Protein AF-A0A949R5H6-F1 (afdb_monomer_lite)

Secondary structure (DSSP, 8-state):
--TTSHHHHHSSSSSS-S---------PPPPPHHHHHHHHHHHHHHHHHHHT--HHHHHHHHHHHHHHHHHHHHHHHHHHHHHHHHHH-----HHHHHHHHHHHHHHHHHHHHHHHHHHHHHHHHHHHHHHHHHHHHHHHHHHHHHHHHHHHHSSPPPPPP-

pLDDT: mean 82.61, std 17.75, range [43.5, 98.19]

Radius of gyration: 25.5 Å; chains: 1; bounding box: 58×50×83 Å

Foldseek 3Di:
DDPVVVVVVVVVVPVVPPPPDPPPPPDDDPDDPVVVVVLVVVLLVLLCVQLVDDPQLCVQLVVLVVVLVVVVVVLVVVVVVLVVVVVVDDDDDPVRVVVSVVVVVVSVVVNVVSVVVSLVVNCVRRNNVSSVSSVVSVVVSVVVVVVVVVVVVPDDDDDDDD

Structure (mmCIF, N/CA/C/O backbone):
data_AF-A0A949R5H6-F1
#
_entry.id   AF-A0A949R5H6-F1
#
loop_
_atom_site.group_PDB
_atom_site.id
_atom_site.type_symbol
_atom_site.label_atom_id
_atom_site.label_alt_id
_atom_site.label_comp_id
_atom_site.label_asym_id
_atom_site.label_entity_id
_atom_site.label_seq_id
_atom_site.pdbx_PDB_ins_code
_atom_site.Cartn_x
_atom_site.Cartn_y
_atom_site.Cartn_z
_atom_site.occupancy
_atom_site.B_iso_or_equiv
_atom_site.auth_seq_id
_atom_site.auth_comp_id
_atom_site.auth_asym_id
_atom_site.auth_atom_id
_atom_site.pdbx_PDB_model_num
ATOM 1 N N . MET A 1 1 ? -8.964 -41.392 -64.003 1.00 54.06 1 MET A N 1
ATOM 2 C CA . MET A 1 1 ? -8.488 -40.647 -62.817 1.00 54.06 1 MET A CA 1
ATOM 3 C C . MET A 1 1 ? -7.766 -39.414 -63.314 1.00 54.06 1 MET A C 1
ATOM 5 O O . MET A 1 1 ? -6.708 -39.536 -63.915 1.00 54.06 1 MET A O 1
ATOM 9 N N . SER A 1 2 ? -8.435 -38.266 -63.223 1.00 49.00 2 SER A N 1
ATOM 10 C CA . SER A 1 2 ? -8.080 -37.053 -63.957 1.00 49.00 2 SER A CA 1
ATOM 11 C C . SER A 1 2 ? -7.363 -36.077 -63.031 1.00 49.00 2 SER A C 1
ATOM 13 O O . SER A 1 2 ? -7.812 -35.823 -61.919 1.00 49.00 2 SER A O 1
ATOM 15 N N . THR A 1 3 ? -6.299 -35.455 -63.527 1.00 51.00 3 THR A N 1
ATOM 16 C CA . THR A 1 3 ? -5.466 -34.417 -62.882 1.00 51.00 3 THR A CA 1
ATOM 17 C C . THR A 1 3 ? -6.221 -33.156 -62.419 1.00 51.00 3 THR A C 1
ATOM 19 O O . THR A 1 3 ? -5.614 -32.221 -61.907 1.00 51.00 3 THR A O 1
ATOM 22 N N . ARG A 1 4 ? -7.553 -33.124 -62.557 1.00 52.47 4 ARG A N 1
ATOM 23 C CA . ARG A 1 4 ? -8.448 -32.044 -62.122 1.00 52.47 4 ARG A CA 1
ATOM 24 C C . ARG A 1 4 ? -8.943 -32.195 -60.679 1.00 52.47 4 ARG A C 1
ATOM 26 O O . ARG A 1 4 ? -9.274 -31.183 -60.069 1.00 52.47 4 ARG A O 1
ATOM 33 N N . ASP A 1 5 ? -8.920 -33.401 -60.110 1.00 48.94 5 ASP A N 1
ATOM 34 C CA . ASP A 1 5 ? -9.360 -33.624 -58.721 1.00 48.94 5 ASP A CA 1
ATOM 35 C C . ASP A 1 5 ? -8.254 -33.330 -57.692 1.00 48.94 5 ASP A C 1
ATOM 37 O O . ASP A 1 5 ? -8.535 -32.960 -56.554 1.00 48.94 5 ASP A O 1
ATOM 41 N N . LEU A 1 6 ? -6.984 -33.366 -58.112 1.00 49.16 6 LEU A N 1
ATOM 42 C CA . LEU A 1 6 ? -5.840 -33.052 -57.247 1.00 49.16 6 LEU A CA 1
ATOM 43 C C . LEU A 1 6 ? -5.677 -31.538 -56.994 1.00 49.16 6 LEU A C 1
ATOM 45 O O . LEU A 1 6 ? -5.126 -31.136 -55.969 1.00 49.16 6 LEU A O 1
ATOM 49 N N . LEU A 1 7 ? -6.202 -30.693 -57.893 1.00 46.03 7 LEU A N 1
ATOM 50 C CA . LEU A 1 7 ? -6.157 -29.229 -57.770 1.00 46.03 7 LEU A CA 1
ATOM 51 C C . LEU A 1 7 ? -7.286 -28.656 -56.891 1.00 46.03 7 LEU A C 1
ATOM 53 O O . LEU A 1 7 ? -7.182 -27.539 -56.390 1.00 46.03 7 LEU A O 1
ATOM 57 N N . ARG A 1 8 ? -8.371 -29.416 -56.680 1.00 43.78 8 ARG A N 1
ATOM 58 C CA . ARG A 1 8 ? -9.487 -29.017 -55.804 1.00 43.78 8 ARG A CA 1
ATOM 59 C C . ARG A 1 8 ? -9.222 -29.300 -54.328 1.00 43.78 8 ARG A C 1
ATOM 61 O O . ARG A 1 8 ? -9.774 -28.613 -53.476 1.00 43.78 8 ARG A O 1
ATOM 68 N N . HIS A 1 9 ? -8.371 -30.274 -54.015 1.00 45.91 9 HIS A N 1
ATOM 69 C CA . HIS A 1 9 ? -8.014 -30.608 -52.630 1.00 45.91 9 HIS A CA 1
ATOM 70 C C . HIS A 1 9 ? -6.762 -29.880 -52.131 1.00 45.91 9 HIS A C 1
ATOM 72 O O . HIS A 1 9 ? -6.572 -29.758 -50.927 1.00 45.91 9 HIS A O 1
ATOM 78 N N . THR A 1 10 ? -5.954 -29.309 -53.027 1.00 47.34 10 THR A N 1
ATOM 79 C CA . THR A 1 10 ? -4.807 -28.462 -52.655 1.00 47.34 10 THR A CA 1
ATOM 80 C C . THR A 1 10 ? -5.204 -27.030 -52.283 1.00 47.34 10 THR A C 1
ATOM 82 O O . THR A 1 10 ? -4.502 -26.401 -51.500 1.00 47.34 10 THR A O 1
ATOM 85 N N . PHE A 1 11 ? -6.363 -26.527 -52.729 1.00 44.41 11 PHE A N 1
ATOM 86 C CA . PHE A 1 11 ? -6.882 -25.220 -52.287 1.00 44.41 11 PHE A CA 1
ATOM 87 C C . PHE A 1 11 ? -7.686 -25.265 -50.976 1.00 44.41 11 PHE A C 1
ATOM 89 O O . PHE A 1 11 ? -7.936 -24.222 -50.376 1.00 44.41 11 PHE A O 1
ATOM 96 N N . LEU A 1 12 ? -8.058 -26.457 -50.494 1.00 45.31 12 LEU A N 1
ATOM 97 C CA . LEU A 1 12 ? -8.816 -26.621 -49.247 1.00 45.31 12 LEU A CA 1
ATOM 98 C C . LEU A 1 12 ? -7.919 -26.754 -48.000 1.00 45.31 12 LEU A C 1
ATOM 100 O O . LEU A 1 12 ? -8.429 -26.810 -46.887 1.00 45.31 12 LEU A O 1
ATOM 104 N N . CYS A 1 13 ? -6.592 -26.748 -48.163 1.00 43.50 13 CYS A N 1
ATOM 105 C CA . CYS A 1 13 ? -5.641 -26.772 -47.045 1.00 43.50 13 CYS A CA 1
ATOM 106 C C . CYS A 1 13 ? -5.056 -25.391 -46.690 1.00 43.50 13 CYS A C 1
ATOM 108 O O . CYS A 1 13 ? -4.376 -25.275 -45.677 1.00 43.50 13 CYS A O 1
ATOM 110 N N . CYS A 1 14 ? -5.348 -24.334 -47.459 1.00 44.72 14 CYS A N 1
ATOM 111 C CA . CYS A 1 14 ? -4.809 -22.986 -47.206 1.00 44.72 14 CYS A CA 1
ATOM 112 C C . CYS A 1 14 ? -5.807 -21.993 -46.582 1.00 44.72 14 CYS A C 1
ATOM 114 O O . CYS A 1 14 ? -5.414 -20.883 -46.240 1.00 44.72 14 CYS A O 1
ATOM 116 N N . ALA A 1 15 ? -7.074 -22.366 -46.373 1.00 45.50 15 ALA A N 1
ATOM 117 C CA . ALA A 1 15 ? -8.060 -21.500 -45.705 1.00 45.50 15 ALA A CA 1
ATOM 118 C C . ALA A 1 15 ? -8.255 -21.817 -44.206 1.00 45.50 15 ALA A C 1
ATOM 120 O O . ALA A 1 15 ? -9.056 -21.174 -43.536 1.00 45.50 15 ALA A O 1
ATOM 121 N N . LEU A 1 16 ? -7.500 -22.781 -43.670 1.00 49.28 16 LEU A N 1
ATOM 122 C CA . LEU A 1 16 ? -7.437 -23.131 -42.242 1.00 49.28 16 LEU A CA 1
ATOM 123 C C . LEU A 1 16 ? -6.131 -22.649 -41.582 1.00 49.28 16 LEU A C 1
ATOM 125 O O . LEU A 1 16 ? -5.740 -23.141 -40.532 1.00 49.28 16 LEU A O 1
ATOM 129 N N . ALA A 1 17 ? -5.465 -21.663 -42.190 1.00 47.78 17 ALA A N 1
ATOM 130 C CA . ALA A 1 17 ? -4.259 -21.017 -41.664 1.00 47.78 17 ALA A CA 1
ATOM 131 C C . ALA A 1 17 ? -4.485 -19.540 -41.273 1.00 47.78 17 ALA A C 1
ATOM 133 O O . ALA A 1 17 ? -3.535 -18.775 -41.155 1.00 47.78 17 ALA A O 1
ATOM 134 N N . LEU A 1 18 ? -5.742 -19.129 -41.057 1.00 46.94 18 LEU A N 1
ATOM 135 C CA . LEU A 1 18 ? -6.101 -17.815 -40.490 1.00 46.94 18 LEU A CA 1
ATOM 136 C C . LEU A 1 18 ? -6.585 -17.902 -39.030 1.00 46.94 18 LEU A C 1
ATOM 138 O O . LEU A 1 18 ? -7.054 -16.919 -38.468 1.00 46.94 18 LEU A O 1
ATOM 142 N N . ALA A 1 19 ? -6.441 -19.066 -38.395 1.00 52.06 19 ALA A N 1
ATOM 143 C CA . ALA A 1 19 ? -6.657 -19.254 -36.964 1.00 52.06 19 ALA A CA 1
ATOM 144 C C . ALA A 1 19 ? -5.295 -19.314 -36.264 1.00 52.06 19 ALA A C 1
ATOM 146 O O . ALA A 1 19 ? -4.783 -20.392 -35.980 1.00 52.06 19 ALA A O 1
ATOM 147 N N . GLY A 1 20 ? -4.652 -18.164 -36.058 1.00 52.53 20 GLY A N 1
ATOM 148 C CA . GLY A 1 20 ? -3.289 -18.194 -35.529 1.00 52.53 20 GLY A CA 1
ATOM 149 C C . GLY A 1 20 ? -2.670 -16.879 -35.101 1.00 52.53 20 GLY A C 1
ATOM 150 O O . GLY A 1 20 ? -1.455 -16.826 -34.998 1.00 52.53 20 GLY A O 1
ATOM 151 N N . THR A 1 21 ? -3.452 -15.839 -34.824 1.00 44.25 21 THR A N 1
ATOM 152 C CA . THR A 1 21 ? -2.962 -14.706 -34.029 1.00 44.25 21 THR A CA 1
ATOM 153 C C . THR A 1 21 ? -4.063 -14.212 -33.099 1.00 44.25 21 THR A C 1
ATOM 155 O O . THR A 1 21 ? -4.598 -13.114 -33.230 1.00 44.25 21 THR A O 1
ATOM 158 N N . VAL A 1 22 ? -4.389 -15.036 -32.097 1.00 44.94 22 VAL A N 1
ATOM 159 C CA . VAL A 1 22 ? -4.881 -14.501 -30.822 1.00 44.94 22 VAL A CA 1
ATOM 160 C C . VAL A 1 22 ? -3.707 -13.732 -30.221 1.00 44.94 22 VAL A C 1
ATOM 162 O O . VAL A 1 22 ? -2.926 -14.260 -29.434 1.00 44.94 22 VAL A O 1
ATOM 165 N N . PHE A 1 23 ? -3.525 -12.488 -30.655 1.00 46.06 23 PHE A N 1
ATOM 166 C CA . PHE A 1 23 ? -2.800 -11.530 -29.845 1.00 46.06 23 PHE A CA 1
ATOM 167 C C . PHE A 1 23 ? -3.690 -11.280 -28.632 1.00 46.06 23 PHE A C 1
ATOM 169 O O . PHE A 1 23 ? -4.696 -10.581 -28.721 1.00 46.06 23 PHE A O 1
ATOM 176 N N . ALA A 1 24 ? -3.351 -11.917 -27.514 1.00 45.00 24 ALA A N 1
ATOM 177 C CA . ALA A 1 24 ? -3.781 -11.452 -26.210 1.00 45.00 24 ALA A CA 1
ATOM 178 C C . ALA A 1 24 ? -3.253 -10.017 -26.070 1.00 45.00 24 ALA A C 1
ATOM 180 O O . ALA A 1 24 ? -2.058 -9.802 -25.873 1.00 45.00 24 ALA A O 1
ATOM 181 N N . GLN A 1 25 ? -4.113 -9.030 -26.320 1.00 44.47 25 GLN A N 1
ATOM 182 C CA . GLN A 1 25 ? -3.787 -7.624 -26.123 1.00 44.47 25 GLN A CA 1
ATOM 183 C C . GLN A 1 25 ? -3.774 -7.367 -24.613 1.00 44.47 25 GLN A C 1
ATOM 185 O O . GLN A 1 25 ? -4.797 -7.041 -24.020 1.00 44.47 25 GLN A O 1
ATOM 190 N N . ASP A 1 26 ? -2.611 -7.576 -23.992 1.00 46.97 26 ASP A N 1
ATOM 191 C CA . ASP A 1 26 ? -2.326 -7.227 -22.599 1.00 46.97 26 ASP A CA 1
ATOM 192 C C . ASP A 1 26 ? -2.235 -5.698 -22.449 1.00 46.97 26 ASP A C 1
ATOM 194 O O . ASP A 1 26 ? -1.149 -5.140 -22.334 1.00 46.97 26 ASP A O 1
ATOM 198 N N . ASP A 1 27 ? -3.375 -5.014 -22.453 1.00 54.50 27 ASP A N 1
ATOM 199 C CA . ASP A 1 27 ? -3.533 -3.686 -21.854 1.00 54.50 27 ASP A CA 1
ATOM 200 C C . ASP A 1 27 ? -5.021 -3.467 -21.556 1.00 54.50 27 ASP A C 1
ATOM 202 O O . ASP A 1 27 ? -5.739 -2.765 -22.271 1.00 54.50 27 ASP A O 1
ATOM 206 N N . ASP A 1 28 ? -5.503 -4.097 -20.479 1.00 58.03 28 ASP A N 1
ATOM 207 C CA . ASP A 1 28 ? -6.806 -3.750 -19.915 1.00 58.03 28 ASP A CA 1
ATOM 208 C C . ASP A 1 28 ? -6.868 -2.225 -19.704 1.00 58.03 28 ASP A C 1
ATOM 210 O O . ASP A 1 28 ? -5.956 -1.648 -19.088 1.00 58.03 28 ASP A O 1
ATOM 214 N N . PRO A 1 29 ? -7.929 -1.547 -20.179 1.00 62.03 29 PRO A N 1
ATOM 215 C CA . PRO A 1 29 ? -8.062 -0.115 -19.995 1.00 62.03 29 PRO A CA 1
ATOM 216 C C . PRO A 1 29 ? -8.031 0.226 -18.498 1.00 62.03 29 PRO A C 1
ATOM 218 O O . PRO A 1 29 ? -8.568 -0.524 -17.670 1.00 62.03 29 PRO A O 1
ATOM 221 N N . PRO A 1 30 ? -7.410 1.358 -18.117 1.00 70.56 30 PRO A N 1
ATOM 222 C CA . PRO A 1 30 ? -7.319 1.754 -16.722 1.00 70.56 30 PRO A CA 1
ATOM 223 C C . PRO A 1 30 ? -8.713 1.818 -16.091 1.00 70.56 30 PRO A C 1
ATOM 225 O O . PRO A 1 30 ? -9.669 2.312 -16.692 1.00 70.56 30 PRO A O 1
ATOM 228 N N . ILE A 1 31 ? -8.823 1.315 -14.858 1.00 75.12 31 ILE A N 1
ATOM 229 C CA . ILE A 1 31 ? -10.073 1.351 -14.098 1.00 75.12 31 ILE A CA 1
ATOM 230 C C . ILE A 1 31 ? -10.545 2.815 -13.997 1.00 75.12 31 ILE A C 1
ATOM 232 O O . ILE A 1 31 ? -9.767 3.649 -13.527 1.00 75.12 31 ILE A O 1
ATOM 236 N N . PRO A 1 32 ? -11.796 3.139 -14.387 1.00 85.50 32 PRO A N 1
ATOM 237 C CA . PRO A 1 32 ? -12.324 4.496 -14.276 1.00 85.50 32 PRO A CA 1
ATOM 238 C C . PRO A 1 32 ? -12.208 5.041 -12.847 1.00 85.50 32 PRO A C 1
ATOM 240 O O . PRO A 1 32 ? -12.420 4.297 -11.885 1.00 85.50 32 PRO A O 1
ATOM 243 N N . ALA A 1 33 ? -11.910 6.336 -12.705 1.00 85.12 33 ALA A N 1
ATOM 244 C CA . ALA A 1 33 ? -11.674 6.975 -11.407 1.00 85.12 33 ALA A CA 1
ATOM 245 C C . ALA A 1 33 ? -12.837 6.765 -10.417 1.00 85.12 33 ALA A C 1
ATOM 247 O O . ALA A 1 33 ? -12.600 6.392 -9.268 1.00 85.12 33 ALA A O 1
ATOM 248 N N . ASP A 1 34 ? -14.082 6.886 -10.886 1.00 86.19 34 ASP A N 1
ATOM 249 C CA . ASP A 1 34 ? -15.283 6.677 -10.065 1.00 86.19 34 ASP A CA 1
ATOM 250 C C . ASP A 1 34 ? -15.352 5.254 -9.497 1.00 86.19 34 ASP A C 1
ATOM 252 O O . ASP A 1 34 ? -15.660 5.044 -8.323 1.00 86.19 34 ASP A O 1
ATOM 256 N N . ARG A 1 35 ? -14.982 4.255 -10.306 1.00 86.56 35 ARG A N 1
ATOM 257 C CA . ARG A 1 35 ? -14.950 2.850 -9.883 1.00 86.56 35 ARG A CA 1
ATOM 258 C C . ARG A 1 35 ? -13.839 2.603 -8.866 1.00 86.56 35 ARG A C 1
ATOM 260 O O . ARG A 1 35 ? -14.026 1.834 -7.927 1.00 86.56 35 ARG A O 1
ATOM 267 N N . LEU A 1 36 ? -12.684 3.250 -9.033 1.00 86.69 36 LEU A N 1
ATOM 268 C CA . LEU A 1 36 ? -11.601 3.183 -8.053 1.00 86.69 36 LEU A CA 1
ATOM 269 C C . LEU A 1 36 ? -12.045 3.777 -6.709 1.00 86.69 36 LEU A C 1
ATOM 271 O O . LEU A 1 36 ? -11.776 3.189 -5.661 1.00 86.69 36 LEU A O 1
ATOM 275 N N . GLN A 1 37 ? -12.755 4.906 -6.73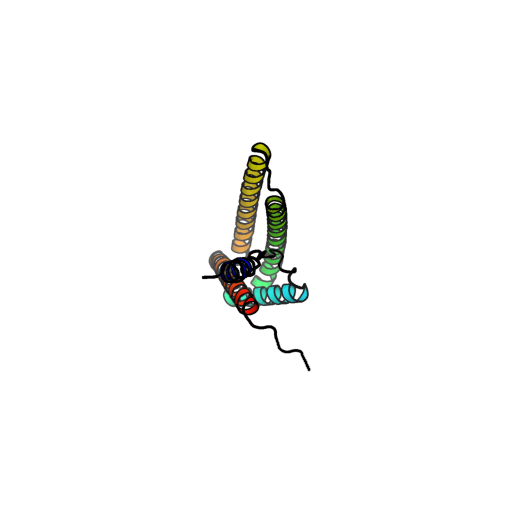4 1.00 89.00 37 GLN A N 1
ATOM 276 C CA . GLN A 1 37 ? -13.301 5.530 -5.532 1.00 89.00 37 GLN A CA 1
ATOM 277 C C . GLN A 1 37 ? -14.351 4.641 -4.853 1.00 89.00 37 GLN A C 1
ATOM 279 O O . GLN A 1 37 ? -14.310 4.482 -3.632 1.00 89.00 37 GLN A O 1
ATOM 284 N N . GLU A 1 38 ? -15.234 4.003 -5.625 1.00 90.06 38 GLU A N 1
ATOM 285 C CA . GLU A 1 38 ? -16.211 3.037 -5.112 1.00 90.06 38 GLU A CA 1
ATOM 286 C C . GLU A 1 38 ? -15.517 1.865 -4.399 1.00 90.06 38 GLU A C 1
ATOM 288 O O . GLU A 1 38 ? -15.857 1.531 -3.264 1.00 90.06 38 GLU A O 1
ATOM 293 N N . VAL A 1 39 ? -14.488 1.278 -5.020 1.00 90.56 39 VAL A N 1
ATOM 294 C CA . VAL A 1 39 ? -13.710 0.178 -4.426 1.00 90.56 39 VAL A CA 1
ATOM 295 C C . VAL A 1 39 ? -13.006 0.622 -3.143 1.00 90.56 39 VAL A C 1
ATOM 297 O O . VAL A 1 39 ? -13.016 -0.120 -2.159 1.00 90.56 39 VAL A O 1
ATOM 300 N N . LYS A 1 40 ? -12.429 1.832 -3.112 1.00 90.19 40 LYS A N 1
ATOM 301 C CA . LYS A 1 40 ? -11.809 2.388 -1.898 1.00 90.19 40 LYS A CA 1
ATOM 302 C C . LYS A 1 40 ? -12.828 2.568 -0.775 1.00 90.19 40 LYS A C 1
ATOM 304 O O . LYS A 1 40 ? -12.560 2.156 0.350 1.00 90.19 40 LYS A O 1
ATOM 309 N N . ALA A 1 41 ? -14.010 3.104 -1.075 1.00 91.06 41 ALA A N 1
ATOM 310 C CA . ALA A 1 41 ? -15.081 3.255 -0.092 1.00 91.06 41 ALA A CA 1
ATOM 311 C C . ALA A 1 41 ? -15.556 1.895 0.452 1.00 91.06 41 ALA A C 1
ATOM 313 O O . ALA A 1 41 ? -15.683 1.723 1.667 1.00 91.06 41 ALA A O 1
ATOM 314 N N . GLN A 1 42 ? -15.744 0.904 -0.428 1.00 92.50 42 GLN A N 1
ATOM 315 C CA . GLN A 1 42 ? -16.089 -0.467 -0.038 1.00 92.50 42 GLN A CA 1
ATOM 316 C C . GLN A 1 42 ? -15.009 -1.097 0.849 1.00 92.50 42 GLN A C 1
ATOM 318 O O . GLN A 1 42 ? -15.341 -1.724 1.857 1.00 92.50 42 GLN A O 1
ATOM 323 N N . ARG A 1 43 ? -13.724 -0.900 0.518 1.00 93.12 43 ARG A N 1
ATOM 324 C CA . ARG A 1 43 ? -12.595 -1.365 1.336 1.00 93.12 43 ARG A CA 1
ATOM 325 C C . ARG A 1 43 ? -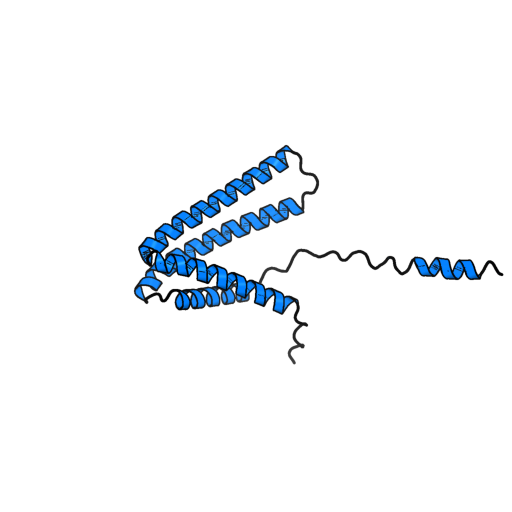12.653 -0.743 2.723 1.00 93.12 43 ARG A C 1
ATOM 327 O O . ARG A 1 43 ? -12.606 -1.474 3.708 1.00 93.12 43 ARG A O 1
ATOM 334 N N . SER A 1 44 ? -12.809 0.576 2.818 1.00 91.00 44 SER A N 1
ATOM 335 C CA . SER A 1 44 ? -12.827 1.258 4.113 1.00 91.00 44 SER A CA 1
ATOM 336 C C . SER A 1 44 ? -13.981 0.800 5.006 1.00 91.00 44 SER A C 1
ATOM 338 O O . SER A 1 44 ? -13.778 0.524 6.193 1.00 91.00 44 SER A O 1
ATOM 340 N N . ALA A 1 45 ? -15.179 0.639 4.435 1.00 90.00 45 ALA A N 1
ATOM 341 C CA . ALA A 1 45 ? -16.337 0.113 5.155 1.00 90.00 45 ALA A CA 1
ATOM 342 C C . ALA A 1 45 ? -16.105 -1.332 5.634 1.00 90.00 45 ALA A C 1
ATOM 344 O O . ALA A 1 45 ? -16.335 -1.644 6.805 1.00 90.00 45 ALA A O 1
ATOM 345 N N . TYR A 1 46 ? -15.582 -2.195 4.757 1.00 93.62 46 TYR A N 1
ATOM 346 C CA . TYR A 1 46 ? -15.283 -3.591 5.077 1.00 93.62 46 TYR A CA 1
ATOM 347 C C . TYR A 1 46 ? -14.251 -3.721 6.205 1.00 93.62 46 TYR A C 1
ATOM 349 O O . TYR A 1 46 ? -14.459 -4.478 7.154 1.00 93.62 46 TYR A O 1
ATOM 357 N N . LEU A 1 47 ? -13.157 -2.957 6.139 1.00 93.44 47 LEU A N 1
ATOM 358 C CA . LEU A 1 47 ? -12.110 -2.980 7.162 1.00 93.44 47 LEU A CA 1
ATOM 359 C C . LEU A 1 47 ? -12.620 -2.465 8.511 1.00 93.44 47 LEU A C 1
ATOM 361 O O . LEU A 1 47 ? -12.385 -3.117 9.528 1.00 93.44 47 LEU A O 1
ATOM 365 N N . THR A 1 48 ? -13.379 -1.361 8.521 1.00 88.38 48 THR A N 1
ATOM 366 C CA . THR A 1 48 ? -13.995 -0.822 9.750 1.00 88.38 48 THR A CA 1
ATOM 367 C C . THR A 1 48 ? -14.848 -1.883 10.442 1.00 88.38 48 THR A C 1
ATOM 369 O O . THR A 1 48 ? -14.702 -2.115 11.642 1.00 88.38 48 THR A O 1
ATOM 372 N N . GLN A 1 49 ? -15.702 -2.567 9.673 1.00 88.81 49 GLN A N 1
ATOM 373 C CA . GLN A 1 49 ? -16.590 -3.600 10.196 1.00 88.81 49 GLN A CA 1
ATOM 374 C C . GLN A 1 49 ? -15.812 -4.814 10.720 1.00 88.81 49 GLN A C 1
ATOM 376 O O . GLN A 1 49 ? -16.114 -5.315 11.801 1.00 88.81 49 GLN A O 1
ATOM 381 N N . LYS A 1 50 ? -14.811 -5.297 9.972 1.00 92.88 50 LYS A N 1
ATOM 382 C CA . LYS A 1 50 ? -14.048 -6.501 10.339 1.00 92.88 50 LYS A CA 1
ATOM 383 C C . LYS A 1 50 ? -13.151 -6.303 11.552 1.00 92.88 50 LYS A C 1
ATOM 385 O O . LYS A 1 50 ? -12.993 -7.229 12.340 1.00 92.88 50 LYS A O 1
ATOM 390 N N . MET A 1 51 ? -12.569 -5.119 11.701 1.00 93.00 51 MET A N 1
ATOM 391 C CA . MET A 1 51 ? -11.652 -4.824 12.801 1.00 93.00 51 MET A CA 1
ATOM 392 C C . MET A 1 51 ? -12.367 -4.445 14.100 1.00 93.00 51 MET A C 1
ATOM 394 O O . MET A 1 51 ? -11.742 -4.500 15.160 1.00 93.00 51 MET A O 1
ATOM 398 N N . GLY A 1 52 ? -13.646 -4.053 14.032 1.00 90.12 52 GLY A N 1
ATOM 399 C CA . GLY A 1 52 ? -14.409 -3.619 15.203 1.00 90.12 52 GLY A CA 1
ATOM 400 C C . GLY A 1 52 ? -13.764 -2.418 15.900 1.00 90.12 52 GLY A C 1
ATOM 401 O O . GLY A 1 52 ? -13.558 -2.448 17.114 1.00 90.12 52 GLY A O 1
ATOM 402 N N . LEU A 1 53 ? -13.368 -1.402 15.124 1.00 89.62 53 LEU A N 1
ATOM 403 C CA . LEU A 1 53 ? -12.780 -0.177 15.671 1.00 89.62 53 LEU A CA 1
ATOM 404 C C . LEU A 1 53 ? -13.824 0.633 16.445 1.00 89.62 53 LEU A C 1
ATOM 406 O O . LEU A 1 53 ? -14.943 0.816 15.962 1.00 89.62 53 LEU A O 1
ATOM 410 N N . SER A 1 54 ? -13.439 1.174 17.603 1.00 90.50 54 SER A N 1
ATOM 411 C CA . SER A 1 54 ? -14.220 2.236 18.247 1.00 90.50 54 SER A CA 1
ATOM 412 C C . SER A 1 54 ? -14.142 3.534 17.424 1.00 90.50 54 SER A C 1
ATOM 414 O O . SER A 1 54 ? -13.210 3.695 16.625 1.00 90.50 54 SER A O 1
ATOM 416 N N . PRO A 1 55 ? -15.068 4.491 17.612 1.00 91.25 55 PRO A N 1
ATOM 417 C CA . PRO A 1 55 ? -14.984 5.800 16.961 1.00 91.25 55 PRO A CA 1
ATOM 418 C C . PRO A 1 55 ? -13.632 6.504 17.184 1.00 91.25 55 PRO A C 1
ATOM 420 O O . PRO A 1 55 ? -13.046 7.046 16.246 1.00 91.25 55 PRO A O 1
ATOM 423 N N . GLU A 1 56 ? -13.084 6.424 18.397 1.00 92.19 56 GLU A N 1
ATOM 424 C CA . GLU A 1 56 ? -11.814 7.047 18.790 1.00 92.19 56 GLU A CA 1
ATOM 425 C C . GLU A 1 56 ? -10.599 6.332 18.181 1.00 92.19 56 GLU A C 1
ATOM 427 O O . GLU A 1 56 ? -9.588 6.955 17.843 1.00 92.19 56 GLU A O 1
ATOM 432 N N . GLU A 1 57 ? -10.660 5.006 18.044 1.00 91.88 57 GLU A N 1
ATOM 433 C CA . GLU A 1 57 ? -9.643 4.240 17.324 1.00 91.88 57 GLU A CA 1
ATOM 434 C C . GLU A 1 57 ? -9.683 4.551 15.829 1.00 91.88 57 GLU A C 1
ATOM 436 O O . GLU A 1 57 ? -8.637 4.816 15.241 1.00 91.88 57 GLU A O 1
ATOM 441 N N . ALA A 1 58 ? -10.872 4.578 15.223 1.00 91.81 58 ALA A N 1
ATOM 442 C CA . ALA A 1 58 ? -11.056 4.886 13.809 1.00 91.81 58 ALA A CA 1
ATOM 443 C C . ALA A 1 58 ? -10.515 6.278 13.457 1.00 91.81 58 ALA A C 1
ATOM 445 O O . ALA A 1 58 ? -9.780 6.417 12.478 1.00 91.81 58 ALA A O 1
ATOM 446 N N . GLN A 1 59 ? -10.802 7.289 14.283 1.00 93.38 59 GLN A N 1
ATOM 447 C CA . GLN A 1 59 ? -10.328 8.657 14.067 1.00 93.38 59 GLN A CA 1
ATOM 448 C C . GLN A 1 59 ? -8.794 8.759 14.040 1.00 93.38 59 GLN A C 1
ATOM 450 O O . GLN A 1 59 ? -8.243 9.545 13.270 1.00 93.38 59 GLN A O 1
ATOM 455 N N . ARG A 1 60 ? -8.094 7.945 14.842 1.00 94.56 60 ARG A N 1
ATOM 456 C CA . ARG A 1 60 ? -6.622 7.896 14.874 1.00 94.56 60 ARG A CA 1
ATOM 457 C C . ARG A 1 60 ? -6.033 6.968 13.806 1.00 94.56 60 ARG A C 1
ATOM 459 O O . ARG A 1 60 ? -4.948 7.229 13.298 1.00 94.56 60 ARG A O 1
ATOM 466 N N . PHE A 1 61 ? -6.740 5.893 13.463 1.00 95.88 61 PHE A N 1
ATOM 467 C CA . PHE A 1 61 ? -6.299 4.869 12.517 1.00 95.88 61 PHE A CA 1
ATOM 468 C C . PHE A 1 61 ? -6.332 5.350 11.062 1.00 95.88 61 PHE A C 1
ATOM 470 O O . PHE A 1 61 ? -5.337 5.208 10.349 1.00 95.88 61 PHE A O 1
ATOM 477 N N . TRP A 1 62 ? -7.454 5.926 10.616 1.00 95.19 62 TRP A N 1
ATOM 478 C CA . TRP A 1 62 ? -7.677 6.247 9.201 1.00 95.19 62 TRP A CA 1
ATOM 479 C C . TRP A 1 62 ? -6.630 7.185 8.586 1.00 95.19 62 TRP A C 1
ATOM 481 O O . TRP A 1 62 ? -6.186 6.894 7.475 1.00 95.19 62 TRP A O 1
ATOM 491 N N . PRO A 1 63 ? -6.163 8.256 9.260 1.00 96.88 63 PRO A N 1
ATOM 492 C CA . PRO A 1 63 ? -5.108 9.108 8.711 1.00 96.88 63 PRO A CA 1
ATOM 493 C C . PRO A 1 63 ? -3.815 8.339 8.402 1.00 96.88 63 PRO A C 1
ATOM 495 O O . PRO A 1 63 ? -3.227 8.517 7.335 1.00 96.88 63 PRO A O 1
ATOM 498 N N . VAL A 1 64 ? -3.404 7.437 9.300 1.00 97.62 64 VAL A N 1
ATOM 499 C CA . VAL A 1 64 ? -2.188 6.625 9.138 1.00 97.62 64 VAL A CA 1
ATOM 500 C C . VAL A 1 64 ? -2.386 5.553 8.070 1.00 97.62 64 VAL A C 1
ATOM 502 O O . VAL A 1 64 ? -1.504 5.328 7.243 1.00 97.62 64 VAL A O 1
ATOM 505 N N . TYR A 1 65 ? -3.564 4.931 8.034 1.00 96.56 65 TYR A N 1
ATOM 506 C CA . TYR A 1 65 ? -3.904 3.946 7.015 1.00 96.56 65 TYR A CA 1
ATOM 507 C C . TYR A 1 65 ? -3.946 4.543 5.604 1.00 96.56 65 TYR A C 1
ATOM 509 O O . TYR A 1 65 ? -3.413 3.957 4.667 1.00 96.56 65 TYR A O 1
ATOM 517 N N . ASN A 1 66 ? -4.523 5.735 5.446 1.00 95.88 66 ASN A N 1
ATOM 518 C CA . ASN A 1 66 ? -4.588 6.419 4.155 1.00 95.88 66 ASN A CA 1
ATOM 519 C C . ASN A 1 66 ? -3.194 6.783 3.634 1.00 95.88 66 ASN A C 1
ATOM 521 O O . ASN A 1 66 ? -2.936 6.696 2.433 1.00 95.88 66 ASN A O 1
ATOM 525 N N . GLN A 1 67 ? -2.283 7.166 4.530 1.00 97.44 67 GLN A N 1
ATOM 526 C CA . GLN A 1 67 ? -0.895 7.417 4.161 1.00 97.44 67 GLN A CA 1
ATOM 527 C C . GLN A 1 67 ? -0.186 6.118 3.738 1.00 97.44 67 GLN A C 1
ATOM 529 O O . GLN A 1 67 ? 0.479 6.105 2.702 1.00 97.44 67 GLN A O 1
ATOM 534 N N . TYR A 1 68 ? -0.376 5.021 4.479 1.00 97.00 68 TYR A N 1
ATOM 535 C CA . TYR A 1 68 ? 0.115 3.696 4.084 1.00 97.00 68 TYR A CA 1
ATOM 536 C C . TYR A 1 68 ? -0.392 3.290 2.698 1.00 97.00 68 TYR A C 1
ATOM 538 O O . TYR A 1 68 ? 0.411 2.918 1.847 1.00 97.00 68 TYR A O 1
ATOM 546 N N . ASP A 1 69 ? -1.698 3.414 2.448 1.00 94.50 69 ASP A N 1
ATOM 547 C CA . ASP A 1 69 ? -2.316 3.066 1.166 1.00 94.50 69 ASP A CA 1
ATOM 548 C C . ASP A 1 69 ? -1.735 3.904 0.020 1.00 94.50 69 ASP A C 1
ATOM 550 O O . ASP A 1 69 ? -1.342 3.364 -1.011 1.00 94.50 69 ASP A O 1
ATOM 554 N N . LYS A 1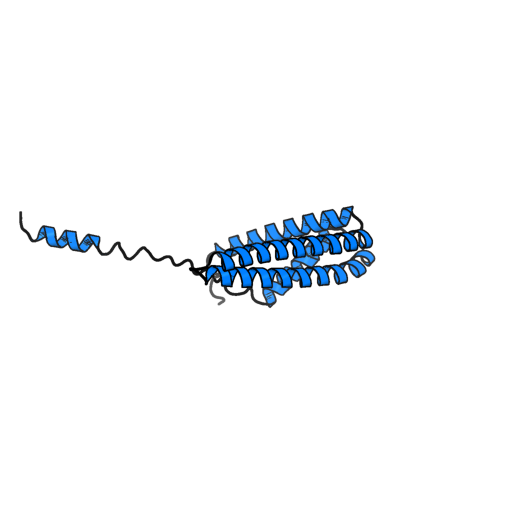 70 ? -1.563 5.216 0.223 1.00 95.75 70 LYS A N 1
ATOM 555 C CA . LYS A 1 70 ? -0.943 6.109 -0.766 1.00 95.75 70 LYS A CA 1
ATOM 556 C C . LYS A 1 70 ? 0.494 5.704 -1.104 1.00 95.75 70 LYS A C 1
ATOM 558 O O . LYS A 1 70 ? 0.876 5.723 -2.278 1.00 95.75 70 LYS A O 1
ATOM 563 N N . GLU A 1 71 ? 1.293 5.359 -0.095 1.00 97.00 71 GLU A N 1
ATOM 564 C CA . GLU A 1 71 ? 2.670 4.898 -0.288 1.00 97.00 71 GLU A CA 1
ATOM 565 C C . GLU A 1 71 ? 2.704 3.537 -0.996 1.00 97.00 71 GLU A C 1
ATOM 567 O O . GLU A 1 71 ? 3.461 3.368 -1.952 1.00 97.00 71 GLU A O 1
ATOM 572 N N . GLN A 1 72 ? 1.823 2.603 -0.626 1.00 94.56 72 GLN A N 1
ATOM 573 C CA . GLN A 1 72 ? 1.677 1.333 -1.338 1.00 94.56 72 GLN A CA 1
ATOM 574 C C . GLN A 1 72 ? 1.294 1.536 -2.801 1.00 94.56 72 GLN A C 1
ATOM 576 O O . GLN A 1 72 ? 1.905 0.943 -3.686 1.00 94.56 72 GLN A O 1
ATOM 581 N N . GLU A 1 73 ? 0.310 2.385 -3.086 1.00 92.06 73 GLU A N 1
ATOM 582 C CA . GLU A 1 73 ? -0.113 2.671 -4.453 1.00 92.06 73 GLU A CA 1
ATOM 583 C C . GLU A 1 73 ? 1.021 3.256 -5.300 1.00 92.06 73 GLU A C 1
ATOM 585 O O . GLU A 1 73 ? 1.123 2.924 -6.483 1.00 92.06 73 GLU A O 1
ATOM 590 N N . ALA A 1 74 ? 1.879 4.098 -4.715 1.00 94.00 74 ALA A N 1
ATOM 591 C CA . ALA A 1 74 ? 3.060 4.626 -5.392 1.00 94.00 74 ALA A CA 1
ATOM 592 C C . ALA A 1 74 ? 4.044 3.512 -5.760 1.00 94.00 74 ALA A C 1
ATOM 594 O O . ALA A 1 74 ? 4.427 3.409 -6.925 1.00 94.00 74 ALA A O 1
ATOM 595 N N . MET A 1 75 ? 4.358 2.622 -4.816 1.00 94.00 75 MET A N 1
ATOM 596 C CA . MET A 1 75 ? 5.235 1.475 -5.074 1.00 94.00 75 MET A CA 1
ATOM 597 C C . MET A 1 75 ? 4.649 0.521 -6.121 1.00 94.00 75 MET A C 1
ATOM 599 O O . MET A 1 75 ? 5.365 0.010 -6.980 1.00 94.00 75 MET A O 1
ATOM 603 N N . GLN A 1 76 ? 3.330 0.304 -6.102 1.00 91.00 76 GLN A N 1
ATOM 604 C CA . GLN A 1 76 ? 2.669 -0.533 -7.103 1.00 91.00 76 GLN A CA 1
ATOM 605 C C . GLN A 1 76 ? 2.658 0.102 -8.496 1.00 91.00 76 GLN A C 1
ATOM 607 O O . GLN A 1 76 ? 2.723 -0.626 -9.486 1.00 91.00 76 GLN A O 1
ATOM 612 N N . ARG A 1 77 ? 2.563 1.436 -8.601 1.00 91.25 77 ARG A N 1
ATOM 613 C CA . ARG A 1 77 ? 2.717 2.145 -9.883 1.00 91.25 77 ARG A CA 1
ATOM 614 C C . ARG A 1 77 ? 4.125 1.960 -10.437 1.00 91.25 77 ARG A C 1
ATOM 616 O O . ARG A 1 77 ? 4.247 1.450 -11.545 1.00 91.25 77 ARG A O 1
ATOM 623 N N . GLU A 1 78 ? 5.143 2.241 -9.627 1.00 90.75 78 GLU A N 1
ATOM 624 C CA . GLU A 1 78 ? 6.555 2.074 -9.994 1.00 90.75 78 GLU A CA 1
ATOM 625 C C . GLU A 1 78 ? 6.841 0.640 -10.475 1.00 90.75 78 GLU A C 1
ATOM 627 O O . GLU A 1 78 ? 7.417 0.427 -11.540 1.00 90.75 78 GLU A O 1
ATOM 632 N N . ARG A 1 79 ? 6.343 -0.369 -9.746 1.00 90.38 79 ARG A N 1
ATOM 633 C CA . ARG A 1 79 ? 6.506 -1.779 -10.127 1.00 90.38 79 ARG A CA 1
ATOM 634 C C . ARG A 1 79 ? 5.821 -2.122 -11.451 1.00 90.38 79 ARG A C 1
ATOM 636 O O . ARG A 1 79 ? 6.367 -2.890 -12.240 1.00 90.38 79 ARG A O 1
ATOM 643 N N . ARG A 1 80 ? 4.615 -1.594 -11.695 1.00 89.88 80 ARG A N 1
ATOM 644 C CA . ARG A 1 80 ? 3.899 -1.811 -12.965 1.00 89.88 80 ARG A CA 1
ATOM 645 C C . ARG A 1 80 ? 4.634 -1.167 -14.135 1.00 89.88 80 ARG A C 1
ATOM 647 O O . ARG A 1 80 ? 4.722 -1.788 -15.186 1.00 89.88 80 ARG A O 1
ATOM 654 N N . GLU A 1 81 ? 5.159 0.038 -13.954 1.00 89.38 81 GLU A N 1
ATOM 655 C CA . GLU A 1 81 ? 5.949 0.742 -14.969 1.00 89.38 81 GLU A CA 1
ATOM 656 C C . GLU A 1 81 ? 7.243 -0.014 -15.286 1.00 89.38 81 GLU A C 1
ATOM 658 O O . GLU A 1 81 ? 7.506 -0.300 -16.452 1.00 89.38 81 GLU A O 1
ATOM 663 N N . ALA A 1 82 ? 7.979 -0.457 -14.261 1.00 87.88 82 ALA A N 1
ATOM 664 C CA . ALA A 1 82 ? 9.180 -1.273 -14.437 1.00 87.88 82 ALA A CA 1
ATOM 665 C C . ALA A 1 82 ? 8.888 -2.596 -15.170 1.00 87.88 82 ALA A C 1
ATOM 667 O O . ALA A 1 82 ? 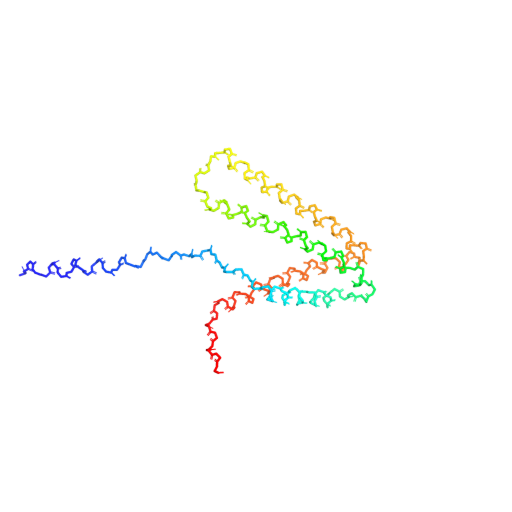9.644 -3.001 -16.050 1.00 87.88 82 ALA A O 1
ATOM 668 N N . MET A 1 83 ? 7.770 -3.255 -14.851 1.00 87.31 83 MET A N 1
ATOM 669 C CA . MET A 1 83 ? 7.355 -4.491 -15.522 1.00 87.31 83 MET A CA 1
ATOM 670 C C . MET A 1 83 ? 6.915 -4.257 -16.972 1.00 87.31 83 MET A C 1
ATOM 672 O O . MET A 1 83 ? 7.177 -5.096 -17.828 1.00 87.31 83 MET A O 1
ATOM 676 N N . ARG A 1 84 ? 6.252 -3.132 -17.265 1.00 87.88 84 ARG A N 1
ATOM 677 C CA . ARG A 1 84 ? 5.905 -2.745 -18.641 1.00 87.88 84 ARG A CA 1
ATOM 678 C C . ARG A 1 84 ? 7.154 -2.487 -19.475 1.00 87.88 84 ARG A C 1
ATOM 680 O O . ARG A 1 84 ? 7.236 -3.009 -20.579 1.00 87.88 84 ARG A O 1
ATOM 687 N N . ALA A 1 85 ? 8.127 -1.757 -18.927 1.00 85.44 85 ALA A N 1
ATOM 688 C CA . ALA A 1 85 ? 9.412 -1.530 -19.584 1.00 85.44 85 ALA A CA 1
ATOM 689 C C . ALA A 1 85 ? 10.124 -2.859 -19.887 1.00 85.44 85 ALA A C 1
ATOM 691 O O . ALA A 1 85 ? 10.529 -3.088 -21.020 1.00 85.44 85 ALA A O 1
ATOM 692 N N . LEU A 1 86 ? 10.156 -3.778 -18.915 1.00 86.31 86 LEU A N 1
ATOM 693 C CA . LEU A 1 86 ? 10.758 -5.104 -19.086 1.00 86.31 86 LEU A CA 1
ATOM 694 C C . LEU A 1 86 ? 10.058 -5.961 -20.154 1.00 86.31 86 LEU A C 1
ATOM 696 O O . LEU A 1 86 ? 10.700 -6.764 -20.811 1.00 86.31 86 LEU A O 1
ATOM 700 N N . ARG A 1 87 ? 8.737 -5.832 -20.327 1.00 86.00 87 ARG A N 1
ATOM 701 C CA . ARG A 1 87 ? 8.005 -6.552 -21.388 1.00 86.00 87 ARG A CA 1
ATOM 702 C C . ARG A 1 87 ? 8.248 -5.971 -22.779 1.00 86.00 87 ARG A C 1
ATOM 704 O O . ARG A 1 87 ? 8.105 -6.695 -23.764 1.00 86.00 87 ARG A O 1
ATOM 711 N N . ALA A 1 88 ? 8.521 -4.670 -22.854 1.00 85.38 88 ALA A N 1
ATOM 712 C CA . ALA A 1 88 ? 8.773 -3.973 -24.108 1.00 85.38 88 ALA A CA 1
ATOM 713 C C . ALA A 1 88 ? 10.184 -4.256 -24.643 1.00 85.38 88 ALA A C 1
ATOM 715 O O . ALA A 1 88 ? 10.360 -4.327 -25.858 1.00 85.38 88 ALA A O 1
ATOM 716 N N . ASP A 1 89 ? 11.153 -4.446 -23.749 1.00 83.06 89 ASP A N 1
ATOM 717 C CA . ASP A 1 89 ? 12.532 -4.765 -24.100 1.00 83.06 89 ASP A CA 1
ATOM 718 C C . ASP A 1 89 ? 12.747 -6.281 -24.211 1.00 83.06 89 ASP A C 1
ATOM 720 O O . ASP A 1 89 ? 12.543 -7.028 -23.253 1.00 83.06 89 ASP A O 1
ATOM 724 N N . LYS A 1 90 ? 13.113 -6.751 -25.407 1.00 79.12 90 LYS A N 1
ATOM 725 C CA . LYS A 1 90 ? 13.284 -8.182 -25.702 1.00 79.12 90 LYS A CA 1
ATOM 726 C C . LYS A 1 90 ? 14.745 -8.619 -25.763 1.00 79.12 90 LYS A C 1
ATOM 728 O O . LYS A 1 90 ? 14.985 -9.823 -25.727 1.00 79.12 90 LYS A O 1
ATOM 733 N N . ASP A 1 91 ? 15.681 -7.673 -25.810 1.00 88.88 91 ASP A N 1
ATOM 734 C CA . ASP A 1 91 ? 17.097 -7.921 -26.095 1.00 88.88 91 ASP A CA 1
ATOM 735 C C . ASP A 1 91 ? 17.988 -7.258 -25.031 1.00 88.88 91 ASP A C 1
ATOM 737 O O . ASP A 1 91 ? 18.864 -6.449 -25.333 1.00 88.88 91 ASP A O 1
ATOM 741 N N . LEU A 1 92 ? 17.759 -7.614 -23.765 1.00 89.00 92 LEU A N 1
ATOM 742 C CA . LEU A 1 92 ? 18.556 -7.129 -22.637 1.00 89.00 92 LEU A CA 1
ATOM 743 C C . LEU A 1 92 ? 19.969 -7.721 -22.665 1.00 89.00 92 LEU A C 1
ATOM 745 O O . LEU A 1 92 ? 20.152 -8.930 -22.830 1.00 89.00 92 LEU A O 1
ATOM 749 N N . THR A 1 93 ? 20.969 -6.886 -22.403 1.00 94.50 93 THR A N 1
ATOM 750 C CA . THR A 1 93 ? 22.318 -7.352 -22.063 1.00 94.50 93 THR A CA 1
ATOM 751 C C . THR A 1 93 ? 22.345 -7.994 -20.672 1.00 94.50 93 THR A C 1
ATOM 753 O O . THR A 1 93 ? 21.511 -7.699 -19.814 1.00 94.50 93 THR A O 1
ATOM 756 N N . ASP A 1 94 ? 23.356 -8.823 -20.392 1.00 94.69 94 ASP A N 1
ATOM 757 C CA . ASP A 1 94 ? 23.547 -9.418 -19.057 1.00 94.69 94 ASP A CA 1
ATOM 758 C C . ASP A 1 94 ? 23.648 -8.356 -17.946 1.00 94.69 94 ASP A C 1
ATOM 760 O O . ASP A 1 94 ? 23.152 -8.559 -16.836 1.00 94.69 94 ASP A O 1
ATOM 764 N N . ALA A 1 95 ? 24.263 -7.206 -18.242 1.00 94.94 95 ALA A N 1
ATOM 765 C CA . ALA A 1 95 ? 24.385 -6.098 -17.298 1.00 94.94 95 ALA A CA 1
ATOM 766 C C . ALA A 1 95 ? 23.024 -5.453 -16.987 1.00 94.94 95 ALA A C 1
ATOM 768 O O . ALA A 1 95 ? 22.715 -5.202 -15.822 1.00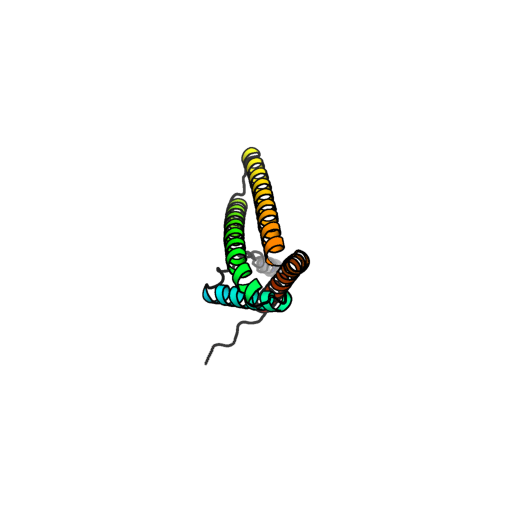 94.94 95 ALA A O 1
ATOM 769 N N . GLU A 1 96 ? 22.188 -5.228 -18.003 1.00 91.75 96 GLU A N 1
ATOM 770 C CA . GLU A 1 96 ? 20.833 -4.694 -17.822 1.00 91.75 96 GLU A CA 1
ATOM 771 C C . GLU A 1 96 ? 19.935 -5.696 -17.091 1.00 91.75 96 GLU A C 1
ATOM 773 O O . GLU A 1 96 ? 19.189 -5.316 -16.188 1.00 91.75 96 GLU A O 1
ATOM 778 N N . ALA A 1 97 ? 20.044 -6.989 -17.411 1.00 91.88 97 ALA A N 1
ATOM 779 C CA . ALA A 1 97 ? 19.327 -8.042 -16.700 1.00 91.88 97 ALA A CA 1
ATOM 780 C C . ALA A 1 97 ? 19.705 -8.081 -15.207 1.00 91.88 97 ALA A C 1
ATOM 782 O O . ALA A 1 97 ? 18.820 -8.170 -14.350 1.00 91.88 97 ALA A O 1
ATOM 783 N N . ALA A 1 98 ? 20.997 -7.962 -14.880 1.00 94.56 98 ALA A N 1
ATOM 784 C CA . ALA A 1 98 ? 21.475 -7.899 -13.500 1.00 94.56 98 ALA A CA 1
ATOM 785 C C . ALA A 1 98 ? 20.931 -6.670 -12.750 1.00 94.56 98 ALA A C 1
ATOM 787 O O . ALA A 1 98 ? 20.401 -6.813 -11.646 1.00 94.56 98 ALA A O 1
ATOM 788 N N . ASP A 1 99 ? 20.977 -5.487 -13.369 1.00 92.62 99 ASP A N 1
ATOM 789 C CA . ASP A 1 99 ? 20.410 -4.256 -12.803 1.00 92.62 99 ASP A CA 1
ATOM 790 C C . ASP A 1 99 ? 18.888 -4.370 -12.576 1.00 92.62 99 ASP A C 1
ATOM 792 O O . ASP A 1 99 ? 18.366 -3.978 -11.529 1.00 92.62 99 ASP A O 1
ATOM 796 N N . HIS A 1 100 ? 18.154 -4.985 -13.509 1.00 90.44 100 HIS A N 1
ATOM 797 C CA . HIS A 1 100 ? 16.724 -5.258 -13.345 1.00 90.44 100 HIS A CA 1
ATOM 798 C C . HIS A 1 100 ? 16.428 -6.165 -12.143 1.00 90.44 100 HIS A C 1
ATOM 800 O O . HIS A 1 100 ? 15.473 -5.909 -11.398 1.00 90.44 100 HIS A O 1
ATOM 806 N N . ILE A 1 101 ? 17.235 -7.210 -11.938 1.00 91.75 101 ILE A N 1
ATOM 807 C CA . ILE A 1 101 ? 17.119 -8.104 -10.780 1.00 91.75 101 ILE A CA 1
ATOM 808 C C . ILE A 1 101 ? 17.382 -7.324 -9.487 1.00 91.75 101 ILE A C 1
ATOM 810 O O . ILE A 1 101 ? 16.579 -7.403 -8.553 1.00 91.75 101 ILE A O 1
ATOM 814 N N . GLU A 1 102 ? 18.455 -6.532 -9.438 1.00 95.25 102 GLU A N 1
ATOM 815 C CA . GLU A 1 102 ? 18.817 -5.734 -8.264 1.00 95.25 102 GLU A CA 1
ATOM 816 C C . GLU A 1 102 ? 17.722 -4.723 -7.901 1.00 95.25 102 GLU A C 1
ATOM 818 O O . GLU A 1 102 ? 17.268 -4.679 -6.752 1.00 95.25 102 GLU A O 1
ATOM 823 N N . ARG A 1 103 ? 17.208 -3.970 -8.882 1.00 92.38 103 ARG A N 1
ATOM 824 C CA . ARG A 1 103 ? 16.087 -3.039 -8.675 1.00 92.38 103 ARG A CA 1
ATOM 825 C C . ARG A 1 103 ? 14.834 -3.745 -8.164 1.00 92.38 103 ARG A C 1
ATOM 827 O O . ARG A 1 103 ? 14.136 -3.207 -7.299 1.00 92.38 103 ARG A O 1
ATOM 834 N N . GLY A 1 104 ? 14.553 -4.951 -8.660 1.00 91.75 104 GLY A N 1
ATOM 835 C CA . GLY A 1 104 ? 13.455 -5.788 -8.177 1.00 91.75 104 GLY A CA 1
ATOM 836 C C . GLY A 1 104 ? 13.603 -6.152 -6.697 1.00 91.75 104 GLY A C 1
ATOM 837 O O . GLY A 1 104 ? 12.666 -5.957 -5.917 1.00 91.75 104 GLY A O 1
ATOM 838 N N . LEU A 1 105 ? 14.790 -6.609 -6.291 1.00 95.38 105 LEU A N 1
ATOM 839 C CA . LEU A 1 105 ? 15.104 -6.931 -4.894 1.00 95.38 105 LEU A CA 1
ATOM 840 C C . LEU A 1 105 ? 15.033 -5.687 -3.995 1.00 95.38 105 LEU A C 1
ATOM 842 O O . LEU A 1 105 ? 14.427 -5.727 -2.921 1.00 95.38 105 LEU A O 1
ATOM 846 N N . ALA A 1 106 ? 15.568 -4.553 -4.451 1.00 95.50 106 ALA A N 1
ATOM 847 C CA . ALA A 1 106 ? 15.490 -3.285 -3.731 1.00 95.50 106 ALA A CA 1
ATOM 848 C C . ALA A 1 106 ? 14.034 -2.814 -3.543 1.00 95.50 106 ALA A C 1
ATOM 850 O O . ALA A 1 106 ? 13.670 -2.302 -2.482 1.00 95.50 106 ALA A O 1
ATOM 851 N N . ALA A 1 107 ? 13.167 -3.011 -4.542 1.00 93.81 107 ALA A N 1
ATOM 852 C CA . ALA A 1 107 ? 11.741 -2.715 -4.423 1.00 93.81 107 ALA A CA 1
ATOM 853 C C . ALA A 1 107 ? 11.045 -3.615 -3.384 1.00 93.81 107 ALA A C 1
ATOM 855 O O . ALA A 1 107 ? 10.269 -3.112 -2.568 1.00 93.81 107 ALA A O 1
ATOM 856 N N . GLN A 1 108 ? 11.359 -4.917 -3.356 1.00 94.56 108 GLN A N 1
ATOM 857 C CA . GLN A 1 108 ? 10.844 -5.845 -2.339 1.00 94.56 108 GLN A CA 1
ATOM 858 C C . GLN A 1 108 ? 11.289 -5.457 -0.924 1.00 94.56 108 GLN A C 1
ATOM 860 O O . GLN A 1 108 ? 10.481 -5.486 0.007 1.00 94.56 108 GLN A O 1
ATOM 865 N N . GLN A 1 109 ? 12.550 -5.050 -0.761 1.00 97.56 109 GLN A N 1
ATOM 866 C CA . GLN A 1 109 ? 13.077 -4.573 0.516 1.00 97.56 109 GLN A CA 1
ATOM 867 C C . GLN A 1 109 ? 12.322 -3.328 0.997 1.00 97.56 109 GLN A C 1
ATOM 869 O O . GLN A 1 109 ? 11.813 -3.312 2.119 1.00 97.56 109 GLN A O 1
ATOM 874 N N . ARG A 1 110 ? 12.147 -2.326 0.123 1.00 96.88 110 ARG A N 1
ATOM 875 C CA . ARG A 1 110 ? 11.350 -1.129 0.436 1.00 96.88 110 ARG A CA 1
ATOM 876 C C . ARG A 1 110 ? 9.915 -1.485 0.835 1.00 96.88 110 ARG A C 1
ATOM 878 O O . ARG A 1 110 ? 9.374 -0.876 1.756 1.00 96.88 110 ARG A O 1
ATOM 885 N N . GLU A 1 111 ? 9.291 -2.465 0.174 1.00 94.94 111 GLU A N 1
ATOM 886 C CA . GLU A 1 111 ? 7.913 -2.878 0.480 1.00 94.94 111 GLU A CA 1
ATOM 887 C C . GLU A 1 111 ? 7.841 -3.517 1.872 1.00 94.94 111 GLU A C 1
ATOM 889 O O . GLU A 1 111 ? 6.932 -3.231 2.658 1.00 94.94 111 GLU A O 1
ATOM 894 N N . LEU A 1 112 ? 8.823 -4.355 2.208 1.00 97.25 112 LEU A N 1
ATOM 895 C CA . LEU A 1 112 ? 8.921 -4.965 3.527 1.00 97.25 112 LEU A CA 1
ATOM 896 C C . LEU A 1 112 ? 9.140 -3.914 4.622 1.00 97.25 112 LEU A C 1
ATOM 898 O O . LEU A 1 112 ? 8.493 -3.984 5.669 1.00 97.25 112 LEU A O 1
ATOM 902 N N . ASP A 1 113 ? 10.007 -2.934 4.386 1.00 98.19 113 ASP A N 1
ATOM 903 C CA . ASP A 1 113 ? 10.294 -1.873 5.353 1.00 98.19 113 ASP A CA 1
ATOM 904 C C . ASP A 1 113 ? 9.092 -0.946 5.558 1.00 98.19 113 ASP A C 1
ATOM 906 O O . ASP A 1 113 ? 8.759 -0.600 6.697 1.00 98.19 113 ASP A O 1
ATOM 910 N N . LEU A 1 114 ? 8.364 -0.633 4.480 1.00 97.25 114 LEU A N 1
ATOM 911 C CA . LEU A 1 114 ? 7.079 0.059 4.546 1.00 97.25 114 LEU A CA 1
ATOM 912 C C . LEU A 1 114 ? 6.101 -0.700 5.452 1.00 97.25 114 LEU A C 1
ATOM 914 O O . LEU A 1 114 ? 5.541 -0.123 6.387 1.00 97.25 114 LEU A O 1
ATOM 918 N N . ARG A 1 115 ? 5.932 -2.007 5.215 1.00 96.00 115 ARG A N 1
ATOM 919 C CA . ARG A 1 115 ? 5.032 -2.855 6.008 1.00 96.00 115 ARG A CA 1
ATOM 920 C C . ARG A 1 115 ? 5.452 -2.915 7.474 1.00 96.00 115 ARG A C 1
ATOM 922 O O . ARG A 1 115 ? 4.601 -2.735 8.336 1.00 96.00 115 ARG A O 1
ATOM 929 N N . LYS A 1 116 ? 6.741 -3.097 7.777 1.00 97.94 116 LYS A N 1
ATOM 930 C CA . LYS A 1 116 ? 7.255 -3.105 9.160 1.00 97.94 116 LYS A CA 1
ATOM 931 C C . LYS A 1 116 ? 6.933 -1.804 9.894 1.00 97.94 116 LYS A C 1
ATOM 933 O O . LYS A 1 116 ? 6.411 -1.848 11.009 1.00 97.94 116 LYS A O 1
ATOM 938 N N . ARG A 1 117 ? 7.218 -0.657 9.265 1.00 98.19 117 ARG A N 1
ATOM 939 C CA . ARG A 1 117 ? 6.961 0.670 9.842 1.00 98.19 117 ARG A CA 1
ATOM 940 C C . ARG A 1 117 ? 5.482 0.844 10.175 1.00 98.19 117 ARG A C 1
ATOM 942 O O . ARG A 1 117 ? 5.150 1.124 11.323 1.00 98.19 117 ARG A O 1
ATOM 949 N N . TYR A 1 118 ? 4.596 0.609 9.210 1.00 98.19 118 TYR A N 1
ATOM 950 C CA . TYR A 1 118 ? 3.161 0.798 9.423 1.00 98.19 118 TYR A CA 1
ATOM 951 C C . TYR A 1 118 ? 2.537 -0.252 10.342 1.00 98.19 118 TYR A C 1
ATOM 953 O O . TYR A 1 118 ? 1.687 0.105 11.149 1.00 98.19 118 TYR A O 1
ATOM 961 N N . SER A 1 119 ? 2.989 -1.511 10.326 1.00 97.31 119 SER A N 1
ATOM 962 C CA . SER A 1 119 ? 2.552 -2.499 11.322 1.00 97.31 119 SER A CA 1
ATOM 963 C C . SER A 1 119 ? 2.890 -2.043 12.744 1.00 97.31 119 SER A C 1
ATOM 965 O O . SER A 1 119 ? 2.048 -2.185 13.628 1.00 97.31 119 SER A O 1
ATOM 967 N N . SER A 1 120 ? 4.073 -1.458 12.970 1.00 98.12 120 SER A N 1
ATOM 968 C CA . SER A 1 120 ? 4.444 -0.891 14.276 1.00 98.12 120 SER A CA 1
ATOM 969 C C . SER A 1 120 ? 3.507 0.249 14.688 1.00 98.12 120 SER A C 1
ATOM 971 O O . SER A 1 120 ? 2.982 0.243 15.801 1.00 98.12 120 SER A O 1
ATOM 973 N N . GLU A 1 121 ? 3.215 1.181 13.777 1.00 98.00 121 GLU A N 1
ATOM 974 C CA . GLU A 1 121 ? 2.275 2.278 14.039 1.00 98.00 121 GLU A CA 1
ATOM 975 C C . GLU A 1 121 ? 0.849 1.770 14.306 1.00 98.00 121 GLU A C 1
ATOM 977 O O . GLU A 1 121 ? 0.222 2.166 15.286 1.00 98.00 121 GLU A O 1
ATOM 982 N N . PHE A 1 122 ? 0.346 0.814 13.523 1.00 97.50 122 PHE A N 1
ATOM 983 C CA . PHE A 1 122 ? -0.971 0.222 13.760 1.00 97.50 122 PHE A CA 1
ATOM 984 C C . PHE A 1 122 ? -1.039 -0.506 15.104 1.00 97.50 122 PHE A C 1
ATOM 986 O O . PHE A 1 122 ? -2.012 -0.343 15.836 1.00 97.50 122 PHE A O 1
ATOM 993 N N . ILE A 1 123 ? 0.002 -1.252 15.491 1.00 97.50 123 ILE A N 1
ATOM 994 C CA . ILE A 1 123 ? 0.060 -1.896 16.813 1.00 97.50 123 ILE A CA 1
ATOM 995 C C . ILE A 1 123 ? -0.069 -0.857 17.934 1.00 97.50 123 ILE A C 1
ATOM 997 O O . ILE A 1 123 ? -0.808 -1.101 18.886 1.00 97.50 123 ILE A O 1
ATOM 1001 N N . LYS A 1 124 ? 0.588 0.304 17.820 1.00 96.56 124 LYS A N 1
ATOM 1002 C CA . LYS A 1 124 ? 0.474 1.388 18.812 1.00 96.56 124 LYS A CA 1
ATOM 1003 C C . LYS A 1 124 ? -0.933 1.995 18.861 1.00 96.56 124 LYS A C 1
ATOM 1005 O O . LYS A 1 124 ? -1.394 2.371 19.934 1.00 96.56 124 LYS A O 1
ATOM 1010 N N . LEU A 1 125 ? -1.609 2.105 17.717 1.00 95.62 125 LEU A N 1
ATOM 1011 C CA . LEU A 1 125 ? -2.909 2.778 17.608 1.00 95.62 125 LEU A CA 1
ATOM 1012 C C . LEU A 1 125 ? -4.097 1.895 18.007 1.00 95.62 125 LEU A C 1
ATOM 1014 O O . LEU A 1 125 ? -5.001 2.373 18.695 1.00 95.62 125 LEU A O 1
ATOM 1018 N N . ILE A 1 126 ? -4.100 0.637 17.555 1.00 95.19 126 ILE A N 1
ATOM 1019 C CA . ILE A 1 126 ? -5.248 -0.285 17.638 1.00 95.19 126 ILE A CA 1
ATOM 1020 C C . ILE A 1 126 ? -4.899 -1.644 18.273 1.00 95.19 126 ILE A C 1
ATOM 1022 O O . ILE A 1 126 ? -5.770 -2.495 18.449 1.00 95.19 126 ILE A O 1
ATOM 1026 N N . GLY A 1 127 ? -3.636 -1.868 18.645 1.00 96.50 127 GLY A N 1
ATOM 1027 C CA . GLY A 1 127 ? -3.176 -3.103 19.277 1.00 96.50 127 GLY A CA 1
ATOM 1028 C C . GLY A 1 127 ? -2.892 -4.245 18.295 1.00 96.50 127 GLY A C 1
ATOM 1029 O O . GLY A 1 127 ? -3.473 -4.356 17.217 1.00 96.50 127 GLY A O 1
ATOM 1030 N N . ALA A 1 128 ? -2.009 -5.164 18.699 1.00 96.94 128 ALA A N 1
ATOM 1031 C CA . ALA A 1 128 ? -1.511 -6.236 17.830 1.00 96.94 128 ALA A CA 1
ATOM 1032 C C . ALA A 1 128 ? -2.595 -7.181 17.295 1.00 96.94 128 ALA A C 1
ATOM 1034 O O . ALA A 1 128 ? -2.525 -7.606 16.143 1.00 96.94 128 ALA A O 1
ATOM 1035 N N . ARG A 1 129 ? -3.625 -7.479 18.100 1.00 96.19 129 ARG A N 1
ATOM 1036 C CA . ARG A 1 129 ? -4.739 -8.331 17.663 1.00 96.19 129 ARG A CA 1
ATOM 1037 C C . ARG A 1 129 ? -5.492 -7.698 16.491 1.00 96.19 129 ARG A C 1
ATOM 1039 O O . ARG A 1 129 ? -5.705 -8.372 15.490 1.00 96.19 129 ARG A O 1
ATOM 1046 N N . LYS A 1 130 ? -5.851 -6.413 16.584 1.00 95.56 130 LYS A N 1
ATOM 1047 C CA . LYS A 1 130 ? -6.577 -5.720 15.510 1.00 95.56 130 LYS A CA 1
ATOM 1048 C C . LYS A 1 130 ? -5.689 -5.470 14.293 1.00 95.56 130 LYS A C 1
ATOM 1050 O O . LYS A 1 130 ? -6.180 -5.583 13.178 1.00 95.56 130 LYS A O 1
ATOM 1055 N N . THR A 1 131 ? -4.385 -5.237 14.470 1.00 96.75 131 THR A N 1
ATOM 1056 C CA . THR A 1 131 ? -3.435 -5.172 13.342 1.00 96.75 131 THR A CA 1
ATOM 1057 C C . THR A 1 131 ? -3.345 -6.501 12.584 1.00 96.75 131 THR A C 1
ATOM 1059 O O . THR A 1 131 ? -3.291 -6.515 11.355 1.00 96.75 131 THR A O 1
ATOM 1062 N N . LEU A 1 132 ? -3.373 -7.640 13.284 1.00 95.50 132 LEU A N 1
ATOM 1063 C CA . LEU A 1 132 ? -3.432 -8.945 12.622 1.00 95.50 132 LEU A CA 1
ATOM 1064 C C . LEU A 1 132 ? -4.745 -9.126 11.844 1.00 95.50 132 LEU A C 1
ATOM 1066 O O . LEU A 1 132 ? -4.720 -9.610 10.711 1.00 95.50 132 LEU A O 1
ATOM 1070 N N . GLU A 1 133 ? -5.875 -8.717 12.427 1.00 96.00 133 GLU A N 1
ATOM 1071 C CA . GLU A 1 133 ? -7.177 -8.753 11.750 1.00 96.00 133 GLU A CA 1
ATOM 1072 C C . GLU A 1 133 ? -7.242 -7.809 10.547 1.00 96.00 133 GLU A C 1
ATOM 1074 O O . GLU A 1 133 ? -7.783 -8.198 9.517 1.00 96.00 133 GLU A O 1
ATOM 1079 N N . LEU A 1 134 ? -6.612 -6.632 10.613 1.00 96.12 134 LEU A N 1
ATOM 1080 C CA . LEU A 1 134 ? -6.443 -5.739 9.465 1.00 96.12 134 LEU A CA 1
ATOM 1081 C C . LEU A 1 134 ? -5.788 -6.487 8.298 1.00 96.12 134 LEU A C 1
ATOM 1083 O O . LEU A 1 134 ? -6.353 -6.548 7.210 1.00 96.12 134 LEU A O 1
ATOM 1087 N N . HIS A 1 135 ? -4.642 -7.134 8.527 1.00 94.50 135 HIS A N 1
ATOM 1088 C CA . HIS A 1 135 ? -3.943 -7.876 7.472 1.00 94.50 135 HIS A CA 1
ATOM 1089 C C . HIS A 1 135 ? -4.760 -9.054 6.918 1.00 94.50 135 HIS A C 1
ATOM 1091 O O . HIS A 1 135 ? -4.646 -9.399 5.739 1.00 94.50 135 HIS A O 1
ATOM 1097 N N . ARG A 1 136 ? -5.580 -9.709 7.747 1.00 95.38 136 ARG A N 1
ATOM 1098 C CA . ARG A 1 136 ? -6.508 -10.753 7.284 1.00 95.38 136 ARG A CA 1
ATOM 1099 C C . ARG A 1 136 ? -7.596 -10.147 6.404 1.00 95.38 136 ARG A C 1
ATOM 1101 O O . ARG A 1 136 ? -7.751 -10.582 5.266 1.00 95.38 136 ARG A O 1
ATOM 1108 N N . ALA A 1 137 ? -8.252 -9.100 6.892 1.00 95.81 137 ALA A N 1
ATOM 1109 C CA . ALA A 1 137 ? -9.334 -8.418 6.204 1.00 95.81 137 ALA A CA 1
ATOM 1110 C C . ALA A 1 137 ? -8.885 -7.824 4.860 1.00 95.81 137 ALA A C 1
ATOM 1112 O O . ALA A 1 137 ? -9.586 -7.985 3.866 1.00 95.81 137 ALA A O 1
ATOM 1113 N N . GLU A 1 138 ? -7.696 -7.225 4.776 1.00 94.56 138 GLU A N 1
ATOM 1114 C CA . GLU A 1 138 ? -7.142 -6.727 3.510 1.00 94.56 138 GLU A CA 1
ATOM 1115 C C . GLU A 1 138 ? -6.951 -7.841 2.477 1.00 94.56 138 GLU A C 1
ATOM 1117 O O . GLU A 1 138 ? -7.342 -7.693 1.319 1.00 94.56 138 GLU A O 1
ATOM 1122 N N . ARG A 1 139 ? -6.375 -8.980 2.884 1.00 94.31 139 ARG A N 1
ATOM 1123 C CA . ARG A 1 139 ? -6.182 -10.126 1.980 1.00 94.31 139 ARG A CA 1
ATOM 1124 C C . ARG A 1 139 ? -7.511 -10.700 1.510 1.00 94.31 139 ARG A C 1
ATOM 1126 O O . ARG A 1 139 ? -7.632 -11.046 0.337 1.00 94.31 139 ARG A O 1
ATOM 1133 N N . ASP A 1 140 ? -8.485 -10.803 2.406 1.00 95.00 140 ASP A N 1
ATOM 1134 C CA . ASP A 1 140 ? -9.807 -11.335 2.084 1.00 95.00 140 ASP A CA 1
ATOM 1135 C C . ASP A 1 140 ? -10.565 -10.39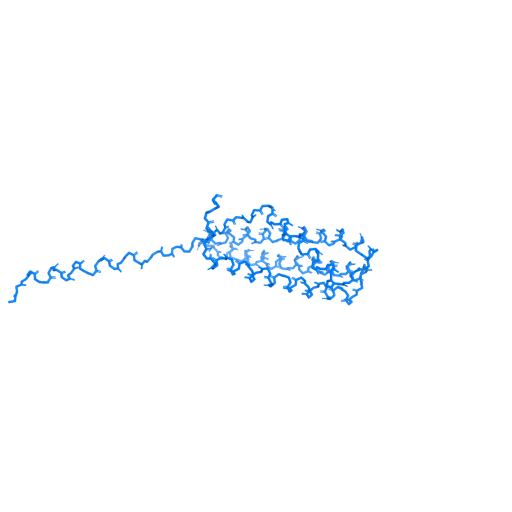7 1.144 1.00 95.00 140 ASP A C 1
ATOM 1137 O O . ASP A 1 140 ? -11.105 -10.854 0.137 1.00 95.00 140 ASP A O 1
ATOM 1141 N N . PHE A 1 141 ? -10.524 -9.086 1.405 1.00 94.19 141 PHE A N 1
ATOM 1142 C CA . PHE A 1 141 ? -11.108 -8.076 0.526 1.00 94.19 141 PHE A CA 1
ATOM 1143 C C . PHE A 1 141 ? -10.473 -8.114 -0.864 1.00 94.19 141 PHE A C 1
ATOM 1145 O O . PHE A 1 141 ? -11.185 -8.177 -1.861 1.00 94.19 141 PHE A O 1
ATOM 1152 N N . ASN A 1 142 ? -9.140 -8.146 -0.946 1.00 91.75 142 ASN A N 1
ATOM 1153 C CA . ASN A 1 142 ? -8.436 -8.200 -2.226 1.00 91.75 142 ASN A CA 1
ATOM 1154 C C . ASN A 1 142 ? -8.753 -9.487 -2.998 1.00 91.75 142 ASN A C 1
ATOM 1156 O O . ASN A 1 142 ? -8.953 -9.446 -4.210 1.00 91.75 142 ASN A O 1
ATOM 1160 N N . ARG A 1 143 ? -8.840 -10.633 -2.311 1.00 92.69 143 ARG A N 1
ATOM 1161 C CA . ARG A 1 143 ? -9.232 -11.909 -2.926 1.00 92.69 143 ARG A CA 1
ATOM 1162 C C . ARG A 1 143 ? -10.642 -11.834 -3.505 1.00 92.69 143 ARG A C 1
ATOM 1164 O O . ARG A 1 143 ? -10.864 -12.292 -4.622 1.00 92.69 143 ARG A O 1
ATOM 1171 N N . GLU A 1 144 ? -11.576 -11.276 -2.747 1.00 91.25 144 GLU A N 1
ATOM 1172 C CA . GLU A 1 144 ? -12.972 -11.136 -3.153 1.00 91.25 144 GLU A CA 1
ATOM 1173 C C . GLU A 1 144 ? -13.139 -10.128 -4.297 1.00 91.25 144 GLU A C 1
ATOM 1175 O O . GLU A 1 144 ? -13.838 -10.403 -5.269 1.00 91.25 144 GLU A O 1
ATOM 1180 N N . LEU A 1 145 ? -12.432 -8.998 -4.240 1.00 88.94 145 LEU A N 1
ATOM 1181 C CA . LEU A 1 145 ? -12.393 -8.014 -5.318 1.00 88.94 145 LEU A CA 1
ATOM 1182 C C . LEU A 1 145 ? -11.895 -8.646 -6.623 1.00 88.94 145 LEU A C 1
ATOM 1184 O O . LEU A 1 145 ? -12.535 -8.490 -7.660 1.00 88.94 145 LEU A O 1
ATOM 1188 N N . LEU A 1 146 ? -10.795 -9.404 -6.567 1.00 83.75 146 LEU A N 1
ATOM 1189 C CA . LEU A 1 146 ? -10.246 -10.094 -7.736 1.00 83.75 146 LEU A CA 1
ATOM 1190 C C . LEU A 1 146 ? -11.215 -11.130 -8.313 1.00 83.75 146 LEU A C 1
ATOM 1192 O O . LEU A 1 146 ? -11.322 -11.232 -9.532 1.00 83.75 146 LEU A O 1
ATOM 1196 N N . ARG A 1 147 ? -11.937 -11.876 -7.464 1.00 88.19 147 ARG A N 1
ATOM 1197 C CA . ARG A 1 147 ? -12.989 -12.803 -7.916 1.00 88.19 147 ARG A CA 1
ATOM 1198 C C . ARG A 1 147 ? -14.085 -12.060 -8.675 1.00 88.19 147 ARG A C 1
ATOM 1200 O O . ARG A 1 147 ? -14.313 -12.354 -9.839 1.00 88.19 147 ARG A O 1
ATOM 1207 N N . ARG A 1 148 ? -14.648 -11.004 -8.079 1.00 85.25 148 ARG A N 1
ATOM 1208 C CA . ARG A 1 148 ? -15.697 -10.184 -8.714 1.00 85.25 148 ARG A CA 1
ATOM 1209 C C . ARG A 1 148 ? -15.247 -9.528 -10.016 1.00 85.25 148 ARG A C 1
ATOM 1211 O O . ARG A 1 148 ? -16.066 -9.311 -10.904 1.00 85.25 148 ARG A O 1
ATOM 1218 N N . MET A 1 149 ? -13.972 -9.150 -10.119 1.00 79.44 149 MET A N 1
ATOM 1219 C CA . MET A 1 149 ? -13.417 -8.589 -11.351 1.00 79.44 149 MET A CA 1
ATOM 1220 C C . MET A 1 149 ? -13.344 -9.636 -12.466 1.00 79.44 149 MET A C 1
ATOM 1222 O O . MET A 1 149 ? -13.715 -9.310 -13.589 1.00 79.44 149 MET A O 1
ATOM 1226 N N . ARG A 1 150 ? -12.939 -10.875 -12.153 1.00 80.25 150 ARG A N 1
ATOM 1227 C CA . ARG A 1 150 ? -12.933 -11.996 -13.111 1.00 80.25 150 ARG A CA 1
ATOM 1228 C C . ARG A 1 150 ? -14.345 -12.374 -13.545 1.00 80.25 150 ARG A C 1
ATOM 1230 O O . ARG A 1 150 ? -14.622 -12.376 -14.735 1.00 80.25 150 ARG A O 1
ATOM 1237 N N . ASP A 1 151 ? -15.263 -12.545 -12.596 1.00 84.06 151 ASP A N 1
ATOM 1238 C CA . ASP A 1 151 ? -16.652 -12.917 -12.898 1.00 84.06 151 ASP A CA 1
ATOM 1239 C C . ASP A 1 151 ? -17.345 -11.880 -13.802 1.00 84.06 151 ASP A C 1
ATOM 1241 O O . ASP A 1 151 ? -18.175 -12.224 -14.638 1.00 84.06 151 ASP A O 1
ATOM 1245 N N . ARG A 1 152 ? -17.000 -10.591 -13.656 1.00 74.81 152 ARG A N 1
ATOM 1246 C CA . ARG A 1 152 ? -17.493 -9.522 -14.541 1.00 74.81 152 ARG A CA 1
ATOM 1247 C C . ARG A 1 152 ? -16.826 -9.508 -15.912 1.00 74.81 152 ARG A C 1
ATOM 1249 O O . ARG A 1 152 ? -17.473 -9.068 -16.854 1.00 74.81 152 ARG A O 1
ATOM 1256 N N . HIS A 1 153 ? -15.559 -9.898 -16.008 1.00 69.38 153 HIS A N 1
ATOM 1257 C CA . HIS A 1 153 ? -14.864 -10.022 -17.289 1.00 69.38 153 HIS A CA 1
ATOM 1258 C C . HIS A 1 153 ? -15.468 -11.163 -18.124 1.00 69.38 153 HIS A C 1
ATOM 1260 O O . HIS A 1 153 ? -15.653 -11.010 -19.326 1.00 69.38 153 HIS A O 1
ATOM 1266 N N . ASP A 1 154 ? -15.856 -12.261 -17.471 1.00 72.88 154 ASP A N 1
ATOM 1267 C CA . ASP A 1 154 ? -16.437 -13.436 -18.131 1.00 72.88 154 ASP A CA 1
ATOM 1268 C C . ASP A 1 154 ? -17.957 -13.307 -18.381 1.00 72.88 154 ASP A C 1
ATOM 1270 O O . ASP A 1 154 ? -18.560 -14.145 -19.055 1.00 72.88 154 ASP A O 1
ATOM 1274 N N . ALA A 1 155 ? -18.599 -12.255 -17.858 1.00 66.88 155 ALA A N 1
ATOM 1275 C CA . ALA A 1 155 ? -20.019 -11.993 -18.065 1.00 66.88 155 ALA A CA 1
ATOM 1276 C C . ALA A 1 155 ? -20.281 -11.359 -19.449 1.00 66.88 155 ALA A C 1
ATOM 1278 O O . ALA A 1 155 ? -19.573 -10.430 -19.844 1.00 66.88 155 ALA A O 1
ATOM 1279 N N . PRO A 1 156 ? -21.330 -11.785 -20.184 1.00 63.94 156 PRO A N 1
ATOM 1280 C CA . PRO A 1 156 ? -21.718 -11.133 -21.432 1.00 63.94 156 PRO A CA 1
ATOM 1281 C C . PRO A 1 156 ? -22.039 -9.644 -21.192 1.00 63.94 156 PRO A C 1
ATOM 1283 O O . PRO A 1 156 ? -22.554 -9.293 -20.123 1.00 63.94 156 PRO A O 1
ATOM 1286 N N . PRO A 1 157 ? -21.747 -8.752 -22.161 1.00 65.62 157 PRO A N 1
ATOM 1287 C CA . PRO A 1 157 ? -21.943 -7.318 -21.989 1.00 65.62 157 PRO A CA 1
ATOM 1288 C C . PRO A 1 157 ? -23.403 -7.004 -21.622 1.00 65.62 157 PRO A C 1
ATOM 1290 O O . PRO A 1 157 ? -24.319 -7.657 -22.133 1.00 65.62 157 PRO A O 1
ATOM 1293 N N . PRO A 1 158 ? -23.648 -6.016 -20.739 1.00 66.44 158 PRO A N 1
ATOM 1294 C CA . PRO A 1 158 ? -25.004 -5.663 -20.343 1.00 66.44 158 PRO A CA 1
ATOM 1295 C C . PRO A 1 158 ? -25.821 -5.225 -21.571 1.00 66.44 158 PRO A C 1
ATOM 1297 O O . PRO A 1 158 ? -25.269 -4.575 -22.465 1.00 66.44 158 PRO A O 1
ATOM 1300 N N . PRO A 1 159 ? -27.129 -5.545 -21.630 1.00 62.03 159 PRO A N 1
ATOM 1301 C CA . PRO A 1 159 ? -27.975 -5.106 -22.732 1.00 62.03 159 PRO A CA 1
ATOM 1302 C C . PRO A 1 159 ? -27.972 -3.571 -22.822 1.00 62.03 159 PRO A C 1
ATOM 1304 O O . PRO A 1 159 ? -27.879 -2.898 -21.786 1.00 62.03 159 PRO A O 1
ATOM 1307 N N . PRO A 1 160 ? -28.072 -2.996 -24.036 1.00 66.00 160 PRO A N 1
ATOM 1308 C CA . PRO A 1 160 ? -28.091 -1.551 -24.211 1.00 66.00 160 PRO A CA 1
ATOM 1309 C C . PRO A 1 160 ? -29.226 -0.946 -23.381 1.00 66.00 160 PRO A C 1
ATOM 1311 O O . PRO A 1 160 ? -30.355 -1.446 -23.394 1.00 66.00 160 PRO A O 1
ATOM 1314 N N . ARG A 1 161 ? -28.912 0.116 -22.630 1.00 71.06 161 ARG A N 1
ATOM 1315 C CA . ARG A 1 161 ? -29.919 0.866 -21.873 1.00 71.06 161 ARG A CA 1
ATOM 1316 C C . ARG A 1 161 ? -30.897 1.471 -22.888 1.00 71.06 161 ARG A C 1
ATOM 1318 O O . ARG A 1 161 ? -30.456 2.195 -23.777 1.00 71.06 161 ARG A O 1
ATOM 1325 N N . ARG A 1 162 ? -32.172 1.082 -22.794 1.00 62.41 162 ARG A N 1
ATOM 1326 C CA . ARG A 1 162 ? -33.272 1.631 -23.601 1.00 62.41 162 ARG A CA 1
ATOM 1327 C C . ARG A 1 162 ? -33.660 3.019 -23.121 1.00 62.41 162 ARG A C 1
ATOM 1329 O O . ARG A 1 162 ? -33.555 3.246 -21.895 1.00 62.41 162 ARG A O 1
#

Sequence (162 aa):
MSTRDLLRHTFLCCALALAGTVFAQDDDPPIPADRLQEVKAQRSAYLTQKMGLSPEEAQRFWPVYNQYDKEQEAMQRERREAMRALRADKDLTDAEAADHIERGLAAQQRELDLRKRYSSEFIKLIGARKTLELHRAERDFNRELLRRMRDRHDAPPPPPRR